Protein 1HLM (pdb70)

CATH classification: 1.10.490.10

Radius of gyration: 15.94 Å; Cα contacts (8 Å, |Δi|>4): 113; chains: 1; bounding box: 44×35×37 Å

B-factor: mean 21.62, std 11.01, range [2.0, 58.17]

Secondary structure (DSSP, 8-state):
------S-S--S-HHHHHHHHHHHHHHTS-THHHHHHHHHHHTTT-STTTTSSTTTTTS-STT-S--HHHHHHHHHHHHHHHHHHHTTTSTTHHHHHHHHHHHHHHHT--HHHHHHHHHHHHHHTTSS-SS---TTHHHHHHHHHHHHGGGGTSTT--

Foldseek 3Di:
DDDDPQDLVDLPDVVLLVVCVVVVVVLPVPLLALPLQLPLQLLPPDVVPQCPPVQSHPPDNNPDDDDPSSSVVSNVVVVLVVVCSVCSVPVCLVVSLQVVLVVCLPPDCAPVSLVSSLVSSVVSVVVVPPDDDDCSVVVNSNSNSVCSVSNRPSPPDD

Structure (mmCIF, N/CA/C/O backbone):
data_1HLM
#
_entry.id   1HLM
#
_cell.length_a   77.000
_cell.length_b   77.000
_cell.length_c   61.500
_cell.angle_alpha   90.00
_cell.angle_beta   90.00
_cell.angle_gamma   90.00
#
_symmetry.space_group_name_H-M   'P 41 21 2'
#
loop_
_entity.id
_entity.type
_entity.pdbx_description
1 polymer 'HEMOGLOBIN (CYANO MET)'
2 non-polymer 'CYANIDE ION'
3 non-polymer 'PROTOPORPHYRIN IX CONTAINING FE'
4 water water
#
loop_
_atom_site.group_PDB
_atom_site.id
_atom_site.type_symbol
_atom_site.label_atom_id
_atom_site.label_alt_id
_atom_site.label_comp_id
_atom_site.label_asym_id
_atom_site.label_entity_id
_atom_site.label_seq_id
_atom_site.pdbx_PDB_ins_code
_atom_site.Cartn_x
_atom_site.Cartn_y
_atom_site.Cartn_z
_atom_site.occupancy
_atom_site.B_iso_or_equiv
_atom_site.auth_seq_id
_atom_site.auth_comp_id
_atom_site.auth_asym_id
_atom_site.auth_atom_id
_atom_site.pdbx_PDB_model_num
ATOM 4 N N . GLY A 1 2 ? 34.538 34.953 27.460 1.00 51.84 1 GLY A N 1
ATOM 5 C CA . GLY A 1 2 ? 35.634 34.174 26.906 1.00 47.52 1 GLY A CA 1
ATOM 6 C C . GLY A 1 2 ? 35.647 32.801 27.530 1.00 46.81 1 GLY A C 1
ATOM 7 O O . GLY A 1 2 ? 35.574 32.655 28.760 1.00 44.07 1 GLY A O 1
ATOM 8 N N . ALA A 1 3 ? 35.776 31.800 26.672 1.00 48.43 2 ALA A N 1
ATOM 9 C CA . ALA A 1 3 ? 35.778 30.404 27.084 1.00 47.54 2 ALA A CA 1
ATOM 10 C C . ALA A 1 3 ? 36.563 29.628 26.051 1.00 48.10 2 ALA A C 1
ATOM 11 O O . ALA A 1 3 ? 37.046 30.170 25.063 1.00 51.83 2 ALA A O 1
ATOM 13 N N . THR A 1 4 ? 36.774 28.380 26.378 1.00 47.14 3 THR A N 1
ATOM 14 C CA . THR A 1 4 ? 37.337 27.365 25.502 1.00 46.85 3 THR A CA 1
ATOM 15 C C . THR A 1 4 ? 36.593 26.213 26.183 1.00 46.19 3 THR A C 1
ATOM 16 O O . THR A 1 4 ? 36.805 25.925 27.374 1.00 48.80 3 THR A O 1
ATOM 20 N N . GLN A 1 5 ? 35.611 25.675 25.474 1.00 43.53 4 GLN A N 1
ATOM 21 C CA . GLN A 1 5 ? 34.699 24.731 26.083 1.00 41.70 4 GLN A CA 1
ATOM 22 C C . GLN A 1 5 ? 34.808 23.341 25.480 1.00 43.99 4 GLN A C 1
ATOM 23 O O . GLN A 1 5 ? 35.748 23.011 24.745 1.00 47.74 4 GLN A O 1
ATOM 29 N N . SER A 1 6 ? 33.810 22.526 25.787 1.00 41.54 5 SER A N 1
ATOM 30 C CA . SER A 1 6 ? 33.604 21.264 25.115 1.00 39.96 5 SER A CA 1
ATOM 31 C C . SER A 1 6 ? 32.878 21.804 23.870 1.00 40.70 5 SER A C 1
ATOM 32 O O . SER A 1 6 ? 31.790 22.366 24.082 1.00 44.86 5 SER A O 1
ATOM 35 N N . PHE A 1 7 ? 33.345 21.838 22.604 1.00 39.52 6 PHE A N 1
ATOM 36 C CA . PHE A 1 7 ? 32.454 22.453 21.629 1.00 37.26 6 PHE A CA 1
ATOM 37 C C . PHE A 1 7 ? 31.675 21.400 20.865 1.00 36.76 6 PHE A C 1
ATOM 38 O O . PHE A 1 7 ? 32.214 20.532 20.185 1.00 39.33 6 PHE A O 1
ATOM 46 N N . GLN A 1 8 ? 30.394 21.365 21.212 1.00 37.20 7 GLN A N 1
ATOM 47 C CA . GLN A 1 8 ? 29.353 20.598 20.539 1.00 40.33 7 GLN A CA 1
ATOM 48 C C . GLN A 1 8 ? 28.125 21.519 20.614 1.00 38.45 7 GLN A C 1
ATOM 49 O O . GLN A 1 8 ? 28.187 22.586 21.247 1.00 39.66 7 GLN A O 1
ATOM 55 N N . SER A 1 9 ? 26.975 21.242 19.999 1.00 33.73 8 SER A N 1
ATOM 56 C CA . SER A 1 9 ? 25.780 22.040 20.292 1.00 29.68 8 SER A CA 1
ATOM 57 C C . SER A 1 9 ? 25.319 21.402 21.620 1.00 26.60 8 SER A C 1
ATOM 58 O O . SER A 1 9 ? 24.487 20.486 21.647 1.00 22.50 8 SER A O 1
ATOM 61 N N . VAL A 1 10 ? 25.979 21.843 22.706 1.00 22.47 9 VAL A N 1
ATOM 62 C CA . VAL A 1 10 ? 25.892 21.264 24.041 1.00 21.68 9 VAL A CA 1
ATOM 63 C C . VAL A 1 10 ? 24.479 20.967 24.506 1.00 22.52 9 VAL A C 1
ATOM 64 O O . VAL A 1 10 ? 23.840 21.734 25.222 1.00 22.70 9 VAL A O 1
ATOM 68 N N . GLY A 1 11 ? 23.976 19.824 24.069 1.00 22.72 10 GLY A N 1
ATOM 69 C CA . GLY A 1 11 ? 22.627 19.454 24.411 1.00 20.73 10 GLY A CA 1
ATOM 70 C C . GLY A 1 11 ? 21.633 20.081 23.441 1.00 21.17 10 GLY A C 1
ATOM 71 O O . GLY A 1 11 ? 21.146 21.198 23.564 1.00 22.63 10 GLY A O 1
ATOM 72 N N . ASP A 1 12 ? 21.270 19.285 22.449 1.00 23.20 11 ASP A N 1
ATOM 73 C CA . ASP A 1 12 ? 20.312 19.671 21.444 1.00 22.31 11 ASP A CA 1
ATOM 74 C C . ASP A 1 12 ? 18.888 19.473 21.978 1.00 22.44 11 ASP A C 1
ATOM 75 O O . ASP A 1 12 ? 18.165 18.558 21.574 1.00 23.49 11 ASP A O 1
ATOM 80 N N . LEU A 1 13 ? 18.481 20.272 22.956 1.00 18.39 12 LEU A N 1
ATOM 81 C CA . LEU A 1 13 ? 17.162 20.205 23.559 1.00 15.52 12 LEU A CA 1
ATOM 82 C C . LEU A 1 13 ? 16.942 18.947 24.403 1.00 17.19 12 LEU A C 1
ATOM 83 O O . LEU A 1 13 ? 17.077 19.088 25.613 1.00 18.08 12 LEU A O 1
ATOM 88 N N . THR A 1 14 ? 16.639 17.757 23.835 1.00 19.66 13 THR A N 1
ATOM 89 C CA . THR A 1 14 ? 16.304 16.475 24.492 1.00 22.73 13 THR A CA 1
ATOM 90 C C . THR A 1 14 ? 15.525 15.674 23.467 1.00 29.08 13 THR A C 1
ATOM 91 O O . THR A 1 14 ? 14.750 16.346 22.796 1.00 32.59 13 THR A O 1
ATOM 95 N N . PRO A 1 15 ? 15.537 14.328 23.311 1.00 34.27 14 PRO A N 1
ATOM 96 C CA . PRO A 1 15 ? 14.490 13.536 22.605 1.00 35.99 14 PRO A CA 1
ATOM 97 C C . PRO A 1 15 ? 13.032 14.011 22.719 1.00 35.72 14 PRO A C 1
ATOM 98 O O . PRO A 1 15 ? 12.414 14.245 21.677 1.00 38.54 14 PRO A O 1
ATOM 102 N N . ALA A 1 16 ? 12.490 14.276 23.923 1.00 31.98 15 ALA A N 1
ATOM 103 C CA . ALA A 1 16 ? 11.142 14.840 24.073 1.00 31.71 15 ALA A CA 1
ATOM 104 C C . ALA A 1 16 ? 10.958 16.199 23.364 1.00 29.53 15 ALA A C 1
ATOM 105 O O . ALA A 1 16 ? 9.959 16.402 22.660 1.00 27.52 15 ALA A O 1
ATOM 107 N N . GLU A 1 17 ? 11.899 17.158 23.508 1.00 26.97 16 GLU A N 1
ATOM 108 C CA . GLU A 1 17 ? 11.790 18.407 22.757 1.00 22.06 16 GLU A CA 1
ATOM 109 C C . GLU A 1 17 ? 12.227 18.338 21.292 1.00 17.23 16 GLU A C 1
ATOM 110 O O . GLU A 1 17 ? 11.720 19.084 20.435 1.00 14.49 16 GLU A O 1
ATOM 116 N N . LYS A 1 18 ? 13.139 17.382 21.029 1.00 11.90 17 LYS A N 1
ATOM 117 C CA . LYS A 1 18 ? 13.809 17.224 19.742 1.00 12.25 17 LYS A CA 1
ATOM 118 C C . LYS A 1 18 ? 12.832 16.873 18.660 1.00 15.89 17 LYS A C 1
ATOM 119 O O . LYS A 1 18 ? 12.695 17.557 17.635 1.00 12.59 17 LYS A O 1
ATOM 125 N N . ASP A 1 19 ? 12.101 15.812 18.993 1.00 19.65 18 ASP A N 1
ATOM 126 C CA . ASP A 1 19 ? 11.156 15.221 18.069 1.00 22.95 18 ASP A CA 1
ATOM 127 C C . ASP A 1 19 ? 10.262 16.211 17.351 1.00 27.32 18 ASP A C 1
ATOM 128 O O . ASP A 1 19 ? 10.047 16.091 16.131 1.00 29.98 18 ASP A O 1
ATOM 133 N N . LEU A 1 20 ? 9.820 17.233 18.093 1.00 28.03 19 LEU A N 1
ATOM 134 C CA . LEU A 1 20 ? 8.955 18.229 17.483 1.00 27.18 19 LEU A CA 1
ATOM 135 C C . LEU A 1 20 ? 9.626 18.930 16.326 1.00 24.92 19 LEU A C 1
ATOM 136 O O . LEU A 1 20 ? 9.023 18.921 15.253 1.00 25.20 19 LEU A O 1
ATOM 141 N N . ILE A 1 21 ? 10.880 19.403 16.417 1.00 24.25 20 ILE A N 1
ATOM 142 C CA . ILE A 1 21 ? 11.405 20.154 15.292 1.00 26.00 20 ILE A CA 1
ATOM 143 C C . ILE A 1 21 ? 11.608 19.293 14.061 1.00 28.74 20 ILE A C 1
ATOM 144 O O . ILE A 1 21 ? 11.747 19.858 12.972 1.00 29.58 20 ILE A O 1
ATOM 149 N N . ARG A 1 22 ? 11.507 17.960 14.172 1.00 31.77 21 ARG A N 1
ATOM 150 C CA . ARG A 1 22 ? 11.530 17.099 12.999 1.00 33.85 21 ARG A CA 1
ATOM 151 C C . ARG A 1 22 ? 10.113 17.145 12.420 1.00 33.62 21 ARG A C 1
ATOM 152 O O . ARG A 1 22 ? 9.937 17.680 11.314 1.00 34.67 21 ARG A O 1
ATOM 160 N N . SER A 1 23 ? 9.042 16.741 13.118 1.00 35.22 22 SER A N 1
ATOM 161 C CA . SER A 1 23 ? 7.703 16.814 12.515 1.00 36.71 22 SER A CA 1
ATOM 162 C C . SER A 1 23 ? 7.091 18.208 12.294 1.00 38.18 22 SER A C 1
ATOM 163 O O . SER A 1 23 ? 6.100 18.374 11.557 1.00 41.09 22 SER A O 1
ATOM 166 N N . THR A 1 24 ? 7.680 19.245 12.876 1.00 35.84 23 THR A N 1
ATOM 167 C CA . THR A 1 24 ? 7.280 20.600 12.595 1.00 33.61 23 THR A CA 1
ATOM 168 C C . THR A 1 24 ? 7.988 21.063 11.329 1.00 33.68 23 THR A C 1
ATOM 169 O O . THR A 1 24 ? 7.304 21.570 10.424 1.00 29.89 23 THR A O 1
ATOM 173 N N . TRP A 1 25 ? 9.301 20.798 11.205 1.00 33.93 24 TRP A N 1
ATOM 174 C CA . TRP A 1 25 ? 10.056 21.156 10.013 1.00 36.13 24 TRP A CA 1
ATOM 175 C C . TRP A 1 25 ? 9.295 20.628 8.816 1.00 37.56 24 TRP A C 1
ATOM 176 O O . TRP A 1 25 ? 9.040 21.424 7.911 1.00 39.39 24 TRP A O 1
ATOM 187 N N . ASP A 1 26 ? 8.879 19.351 8.844 1.00 35.32 25 ASP A N 1
ATOM 188 C CA . ASP A 1 26 ? 8.120 18.797 7.741 1.00 34.66 25 ASP A CA 1
ATOM 189 C C . ASP A 1 26 ? 6.920 19.676 7.358 1.00 32.70 25 ASP A C 1
ATOM 190 O O . ASP A 1 26 ? 6.793 20.066 6.185 1.00 29.92 25 ASP A O 1
ATOM 195 N N . GLN A 1 27 ? 6.077 20.055 8.340 1.00 29.30 26 GLN A N 1
ATOM 196 C CA . GLN A 1 27 ? 4.927 20.882 8.036 1.00 27.56 26 GLN A CA 1
ATOM 197 C C . GLN A 1 27 ? 5.323 22.211 7.383 1.00 26.72 26 GLN A C 1
ATOM 198 O O . GLN A 1 27 ? 4.895 22.490 6.253 1.00 28.87 26 GLN A O 1
ATOM 204 N N . LEU A 1 28 ? 6.194 22.999 8.053 1.00 26.77 27 LEU A N 1
ATOM 205 C CA . LEU A 1 28 ? 6.657 24.294 7.554 1.00 22.99 27 LEU A CA 1
ATOM 206 C C . LEU A 1 28 ? 7.593 24.162 6.367 1.00 23.65 27 LEU A C 1
ATOM 207 O O . LEU A 1 28 ? 7.920 25.174 5.738 1.00 20.88 27 LEU A O 1
ATOM 212 N N . MET A 1 29 ? 8.089 22.973 6.001 1.00 24.79 28 MET A N 1
ATOM 213 C CA . MET A 1 29 ? 8.905 22.953 4.826 1.00 25.93 28 MET A CA 1
ATOM 214 C C . MET A 1 29 ? 8.240 22.187 3.720 1.00 26.76 28 MET A C 1
ATOM 215 O O . MET A 1 29 ? 8.776 21.316 3.036 1.00 30.43 28 MET A O 1
ATOM 220 N N . THR A 1 30 ? 6.973 22.555 3.592 1.00 26.37 29 THR A N 1
ATOM 221 C CA . THR A 1 30 ? 6.222 22.210 2.397 1.00 24.59 29 THR A CA 1
ATOM 222 C C . THR A 1 30 ? 6.616 23.360 1.479 1.00 27.15 29 THR A C 1
ATOM 223 O O . THR A 1 30 ? 7.068 23.242 0.344 1.00 22.97 29 THR A O 1
ATOM 227 N N . HIS A 1 31 ? 6.555 24.536 2.092 1.00 28.77 30 HIS A N 1
ATOM 228 C CA . HIS A 1 31 ? 6.809 25.784 1.446 1.00 30.21 30 HIS A CA 1
ATOM 229 C C . HIS A 1 31 ? 8.272 26.200 1.498 1.00 29.41 30 HIS A C 1
ATOM 230 O O . HIS A 1 31 ? 8.587 27.183 2.168 1.00 29.22 30 HIS A O 1
ATOM 237 N N . ARG A 1 32 ? 9.166 25.505 0.771 1.00 29.64 31 ARG A N 1
ATOM 238 C CA . ARG A 1 32 ? 10.579 25.889 0.719 1.00 29.61 31 ARG A CA 1
ATOM 239 C C . ARG A 1 32 ? 10.705 27.357 0.290 1.00 25.38 31 ARG A C 1
ATOM 240 O O . ARG A 1 32 ? 11.254 28.182 1.012 1.00 26.63 31 ARG A O 1
ATOM 248 N N . THR A 1 33 ? 10.131 27.777 -0.830 1.00 18.74 32 THR A N 1
ATOM 249 C CA . THR A 1 33 ? 10.147 29.168 -1.222 1.00 15.80 32 THR A CA 1
ATOM 250 C C . THR A 1 33 ? 9.253 29.976 -0.299 1.00 17.66 32 THR A C 1
ATOM 251 O O . THR A 1 33 ? 9.514 31.158 -0.105 1.00 18.75 32 THR A O 1
ATOM 255 N N . GLY A 1 34 ? 8.237 29.369 0.314 1.00 15.19 33 GLY A N 1
ATOM 256 C CA . GLY A 1 34 ? 7.310 30.094 1.181 1.00 12.60 33 GLY A CA 1
ATOM 257 C C . GLY A 1 34 ? 7.944 30.516 2.507 1.00 7.46 33 GLY A C 1
ATOM 258 O O . GLY A 1 34 ? 8.622 31.526 2.567 1.00 9.63 33 GLY A O 1
ATOM 259 N N . PHE A 1 35 ? 7.767 29.744 3.573 1.00 2.01 34 PHE A N 1
ATOM 260 C CA . PHE A 1 35 ? 8.290 30.012 4.900 1.00 6.01 34 PHE A CA 1
ATOM 261 C C . PHE A 1 35 ? 9.630 30.732 4.913 1.00 8.42 34 PHE A C 1
ATOM 262 O O . PHE A 1 35 ? 9.655 31.737 5.610 1.00 12.53 34 PHE A O 1
ATOM 270 N N . VAL A 1 36 ? 10.682 30.411 4.120 1.00 5.37 35 VAL A N 1
ATOM 271 C CA . VAL A 1 36 ? 11.958 31.120 4.193 1.00 2.39 35 VAL A CA 1
ATOM 272 C C . VAL A 1 36 ? 11.897 32.465 3.485 1.00 2.48 35 VAL A C 1
ATOM 273 O O . VAL A 1 36 ? 12.188 33.465 4.149 1.00 2.00 35 VAL A O 1
ATOM 277 N N . ALA A 1 37 ? 11.468 32.609 2.209 1.00 6.19 36 ALA A N 1
ATOM 278 C CA . ALA A 1 37 ? 11.395 33.924 1.529 1.00 6.49 36 ALA A CA 1
ATOM 279 C C . ALA A 1 37 ? 10.506 34.890 2.335 1.00 7.72 36 ALA A C 1
ATOM 280 O O . ALA A 1 37 ? 10.822 36.083 2.508 1.00 8.30 36 ALA A O 1
ATOM 282 N N . ASP A 1 38 ? 9.457 34.321 2.947 1.00 7.11 37 ASP A N 1
ATOM 283 C CA . ASP A 1 38 ? 8.612 35.051 3.857 1.00 2.99 37 ASP A CA 1
ATOM 284 C C . ASP A 1 38 ? 9.403 35.458 5.098 1.00 5.00 37 ASP A C 1
ATOM 285 O O . ASP A 1 38 ? 9.383 36.655 5.444 1.00 2.00 37 ASP A O 1
ATOM 290 N N . VAL A 1 39 ? 10.115 34.499 5.741 1.00 5.53 38 VAL A N 1
ATOM 291 C CA . VAL A 1 39 ? 10.920 34.727 6.951 1.00 13.87 38 VAL A CA 1
ATOM 292 C C . VAL A 1 39 ? 11.901 35.841 6.624 1.00 16.46 38 VAL A C 1
ATOM 293 O O . VAL A 1 39 ? 12.131 36.718 7.470 1.00 19.40 38 VAL A O 1
ATOM 297 N N . PHE A 1 40 ? 12.401 35.899 5.380 1.00 20.96 39 PHE A N 1
ATOM 298 C CA . PHE A 1 40 ? 13.340 36.915 5.001 1.00 20.87 39 PHE A CA 1
ATOM 299 C C . PHE A 1 40 ? 12.725 38.249 4.625 1.00 21.08 39 PHE A C 1
ATOM 300 O O . PHE A 1 40 ? 13.239 39.240 5.179 1.00 21.51 39 PHE A O 1
ATOM 308 N N . ILE A 1 41 ? 11.647 38.402 3.826 1.00 20.60 40 ILE A N 1
ATOM 309 C CA . ILE A 1 41 ? 11.152 39.743 3.472 1.00 25.50 40 ILE A CA 1
ATOM 310 C C . ILE A 1 41 ? 10.890 40.579 4.746 1.00 28.20 40 ILE A C 1
ATOM 311 O O . ILE A 1 41 ? 11.102 41.809 4.801 1.00 30.65 40 ILE A O 1
ATOM 316 N N . ARG A 1 42 ? 10.498 39.859 5.809 1.00 29.77 41 ARG A N 1
ATOM 317 C CA . ARG A 1 42 ? 10.196 40.427 7.090 1.00 28.95 41 ARG A CA 1
ATOM 318 C C . ARG A 1 42 ? 11.409 41.021 7.770 1.00 29.50 41 ARG A C 1
ATOM 319 O O . ARG A 1 42 ? 11.299 42.189 8.1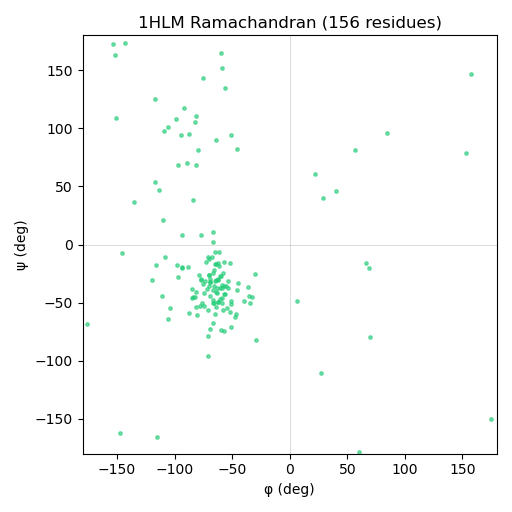70 1.00 30.91 41 ARG A O 1
ATOM 327 N N . ILE A 1 43 ? 12.559 40.305 7.826 1.00 26.79 42 ILE A N 1
ATOM 328 C CA . ILE A 1 43 ? 13.818 40.747 8.475 1.00 26.72 42 ILE A CA 1
ATOM 329 C C . ILE A 1 43 ? 14.246 42.089 7.870 1.00 26.13 42 ILE A C 1
ATOM 330 O O . ILE A 1 43 ? 14.558 43.086 8.540 1.00 23.35 42 ILE A O 1
ATOM 335 N N . PHE A 1 44 ? 14.102 42.114 6.548 1.00 24.61 43 PHE A N 1
ATOM 336 C CA . PHE A 1 44 ? 14.347 43.305 5.753 1.00 19.65 43 PHE A CA 1
ATOM 337 C C . PHE A 1 44 ? 13.447 44.490 6.072 1.00 17.90 43 PHE A C 1
ATOM 338 O O . PHE A 1 44 ? 13.604 45.531 5.452 1.00 21.97 43 PHE A O 1
ATOM 346 N N . HIS A 1 45 ? 12.419 44.423 6.912 1.00 12.87 44 HIS A N 1
ATOM 347 C CA . HIS A 1 45 ? 11.533 45.567 7.084 1.00 14.45 44 HIS A CA 1
ATOM 348 C C . HIS A 1 45 ? 11.774 46.497 8.273 1.00 12.62 44 HIS A C 1
ATOM 349 O O . HIS A 1 45 ? 11.309 47.649 8.297 1.00 9.86 44 HIS A O 1
ATOM 356 N N . ASN A 1 46 ? 12.523 45.991 9.251 1.00 12.19 45 ASN A N 1
ATOM 357 C CA . ASN A 1 46 ? 12.849 46.650 10.511 1.00 10.41 45 ASN A CA 1
ATOM 358 C C . ASN A 1 46 ? 14.308 46.992 10.529 1.00 11.46 45 ASN A C 1
ATOM 359 O O . ASN A 1 46 ? 14.715 48.028 11.044 1.00 10.92 45 ASN A O 1
ATOM 364 N N . ASP A 1 47 ? 15.106 46.027 10.097 1.00 14.31 46 ASP A N 1
ATOM 365 C CA . ASP A 1 47 ? 16.532 46.251 9.932 1.00 19.23 46 ASP A CA 1
ATOM 366 C C . ASP A 1 47 ? 16.693 47.080 8.648 1.00 20.46 46 ASP A C 1
ATOM 367 O O . ASP A 1 47 ? 15.931 46.925 7.690 1.00 29.85 46 ASP A O 1
ATOM 372 N N . PRO A 1 48 ? 17.639 48.014 8.597 1.00 21.03 47 PRO A N 1
ATOM 373 C CA . PRO A 1 48 ? 18.136 48.554 7.328 1.00 19.68 47 PRO A CA 1
ATOM 374 C C . PRO A 1 48 ? 19.299 47.740 6.742 1.00 14.65 47 PRO A C 1
ATOM 375 O O . PRO A 1 48 ? 19.203 47.116 5.672 1.00 21.04 47 PRO A O 1
ATOM 379 N N . THR A 1 49 ? 20.353 47.654 7.555 1.00 12.59 48 THR A N 1
ATOM 380 C CA . THR A 1 49 ? 21.618 46.928 7.380 1.00 12.91 48 THR A CA 1
ATOM 381 C C . THR A 1 49 ? 21.598 45.634 6.534 1.00 13.40 48 THR A C 1
ATOM 382 O O . THR A 1 49 ? 22.595 45.276 5.906 1.00 13.61 48 THR A O 1
ATOM 386 N N . ALA A 1 50 ? 20.429 44.977 6.464 1.00 10.48 49 ALA A N 1
ATOM 387 C CA . ALA A 1 50 ? 20.115 43.739 5.764 1.00 9.00 49 ALA A CA 1
ATOM 388 C C . ALA A 1 50 ? 20.258 43.549 4.241 1.00 4.85 49 ALA A C 1
ATOM 389 O O . ALA A 1 50 ? 21.155 42.878 3.721 1.00 2.00 49 ALA A O 1
ATOM 391 N N . GLN A 1 51 ? 19.343 44.160 3.497 1.00 5.23 50 GLN A N 1
ATOM 392 C CA . GLN A 1 51 ? 19.271 44.057 2.037 1.00 3.66 50 GLN A CA 1
ATOM 393 C C . GLN A 1 51 ? 20.565 44.361 1.263 1.00 5.49 50 GLN A C 1
ATOM 394 O O . GLN A 1 51 ? 20.669 43.982 0.088 1.00 2.03 50 GLN A O 1
ATOM 400 N N . ARG A 1 52 ? 21.567 45.013 1.905 1.00 4.02 51 ARG A N 1
ATOM 401 C CA . ARG A 1 52 ? 22.813 45.329 1.245 1.00 10.26 51 ARG A CA 1
ATOM 402 C C . ARG A 1 52 ? 23.872 44.256 1.489 1.00 9.25 51 ARG A C 1
ATOM 403 O O . ARG A 1 52 ? 24.783 44.139 0.665 1.00 7.91 51 ARG A O 1
ATOM 411 N N . LYS A 1 53 ? 23.807 43.396 2.514 1.00 11.47 52 LYS A N 1
ATOM 412 C CA . LYS A 1 53 ? 24.887 42.431 2.700 1.00 16.92 52 LYS A CA 1
ATOM 413 C C . LYS A 1 53 ? 24.716 41.048 2.072 1.00 20.02 52 LYS A C 1
ATOM 414 O O . LYS A 1 53 ? 25.509 40.131 2.302 1.00 17.65 52 LYS A O 1
ATOM 420 N N . PHE A 1 54 ? 23.670 40.884 1.270 1.00 22.99 53 PHE A N 1
ATOM 421 C CA . PHE A 1 54 ? 23.415 39.652 0.548 1.00 26.73 53 PHE A CA 1
ATOM 422 C C . PHE A 1 54 ? 23.759 39.924 -0.921 1.00 25.21 53 PHE A C 1
ATOM 423 O O . PHE A 1 54 ? 22.951 40.530 -1.648 1.00 19.25 53 PHE A O 1
ATOM 431 N N . PRO A 1 55 ? 24.916 39.518 -1.458 1.00 25.76 54 PRO A N 1
ATOM 432 C CA . PRO A 1 55 ? 25.345 39.752 -2.850 1.00 29.58 54 PRO A CA 1
ATOM 433 C C . PRO A 1 55 ? 24.357 39.726 -4.027 1.00 30.18 54 PRO A C 1
ATOM 434 O O . PRO A 1 55 ? 24.460 40.549 -4.941 1.00 32.64 54 PRO A O 1
ATOM 438 N N . GLN A 1 56 ? 23.356 38.845 -3.984 1.00 26.69 55 GLN A N 1
ATOM 439 C CA . GLN A 1 56 ? 22.396 38.659 -5.059 1.00 22.57 55 GLN A CA 1
ATOM 440 C C . GLN A 1 56 ? 21.115 39.465 -4.929 1.00 20.97 55 GLN A C 1
ATOM 441 O O . GLN A 1 56 ? 20.373 39.643 -5.888 1.00 17.19 55 GLN A O 1
ATOM 447 N N . MET A 1 57 ? 20.764 39.950 -3.742 1.00 20.67 56 MET A N 1
ATOM 448 C CA . MET A 1 57 ? 19.606 40.838 -3.582 1.00 21.98 56 MET A CA 1
ATOM 449 C C . MET A 1 57 ? 20.096 42.288 -3.785 1.00 22.33 56 MET A C 1
ATOM 450 O O . MET A 1 57 ? 19.347 43.232 -4.020 1.00 21.21 56 MET A O 1
ATOM 455 N N . ALA A 1 58 ? 21.419 42.449 -3.648 1.00 21.76 57 ALA A N 1
ATOM 456 C CA . ALA A 1 58 ? 22.198 43.640 -3.969 1.00 20.46 57 ALA A CA 1
ATOM 457 C C . ALA A 1 58 ? 21.591 45.028 -4.065 1.00 18.94 57 ALA A C 1
ATOM 458 O O . ALA A 1 58 ? 21.599 45.678 -5.115 1.00 11.82 57 ALA A O 1
ATOM 460 N N . GLY A 1 59 ? 21.019 45.506 -2.970 1.00 18.49 58 GLY A N 1
ATOM 461 C CA . GLY A 1 59 ? 20.534 46.886 -2.917 1.00 18.66 58 GLY A CA 1
ATOM 462 C C . GLY A 1 59 ? 19.363 47.214 -3.846 1.00 17.10 58 GLY A C 1
ATOM 463 O O . GLY A 1 59 ? 18.725 48.264 -3.654 1.00 18.86 58 GLY A O 1
ATOM 464 N N . LEU A 1 60 ? 19.040 46.383 -4.858 1.00 14.75 59 LEU A N 1
ATOM 465 C CA . LEU A 1 60 ? 17.910 46.679 -5.692 1.00 9.99 59 LEU A CA 1
ATOM 466 C C . LEU A 1 60 ? 16.616 46.222 -5.045 1.00 10.07 59 LEU A C 1
ATOM 467 O O . LEU A 1 60 ? 16.313 45.039 -4.990 1.00 7.83 59 LEU A O 1
ATOM 472 N N . SER A 1 61 ? 15.895 47.248 -4.565 1.00 10.39 60 SER A N 1
ATOM 473 C CA . SER A 1 61 ? 14.552 47.198 -4.002 1.00 11.31 60 SER A CA 1
ATOM 474 C C . SER A 1 61 ? 14.269 46.285 -2.807 1.00 17.22 60 SER A C 1
ATOM 475 O O . SER A 1 61 ? 13.644 45.225 -2.919 1.00 20.44 60 SER A O 1
ATOM 478 N N . PRO A 1 62 ? 14.614 46.786 -1.605 1.00 20.36 61 PRO A N 1
ATOM 479 C CA . PRO A 1 62 ? 14.063 46.398 -0.312 1.00 21.12 61 PRO A CA 1
ATOM 480 C C . PRO A 1 62 ? 12.621 45.886 -0.208 1.00 25.52 61 PRO A C 1
ATOM 481 O O . PRO A 1 62 ? 12.284 44.685 -0.258 1.00 35.38 61 PRO A O 1
ATOM 485 N N . ALA A 1 63 ? 11.730 46.867 -0.168 1.00 23.53 62 ALA A N 1
ATOM 486 C CA . ALA A 1 63 ? 10.371 46.568 0.148 1.00 25.91 62 ALA A CA 1
ATOM 487 C C . ALA A 1 63 ? 9.498 45.786 -0.836 1.00 28.81 62 ALA A C 1
ATOM 488 O O . ALA A 1 63 ? 8.669 45.017 -0.349 1.00 30.80 62 ALA A O 1
ATOM 490 N N . GLU A 1 64 ? 9.712 45.874 -2.165 1.00 33.02 63 GLU A N 1
ATOM 491 C CA . GLU A 1 64 ? 8.772 45.346 -3.155 1.00 34.09 63 GLU A CA 1
ATOM 492 C C . GLU A 1 64 ? 8.497 43.862 -3.139 1.00 37.61 63 GLU A C 1
ATOM 493 O O . GLU A 1 64 ? 7.568 43.391 -3.792 1.00 40.23 63 GLU A O 1
ATOM 499 N N . LEU A 1 65 ? 9.399 43.143 -2.497 1.00 40.93 64 LEU A N 1
ATOM 500 C CA . LEU A 1 65 ? 9.423 41.706 -2.539 1.00 39.62 64 LEU A CA 1
ATOM 501 C C . LEU A 1 65 ? 8.229 40.927 -2.040 1.00 38.4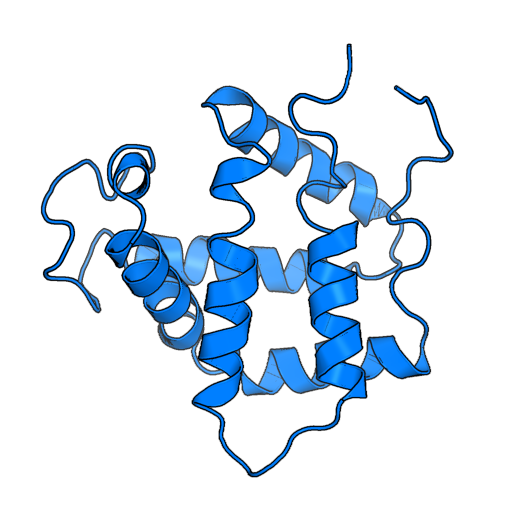5 64 LEU A C 1
ATOM 502 O O . LEU A 1 65 ? 7.265 41.419 -1.455 1.00 35.58 64 LEU A O 1
ATOM 507 N N . ARG A 1 66 ? 8.353 39.685 -2.493 1.00 36.75 65 ARG A N 1
ATOM 508 C CA . ARG A 1 66 ? 7.601 38.529 -2.063 1.00 33.82 65 ARG A CA 1
ATOM 509 C C . ARG A 1 66 ? 8.337 37.510 -2.906 1.00 30.13 65 ARG A C 1
ATOM 510 O O . ARG A 1 66 ? 9.110 36.763 -2.324 1.00 36.98 65 ARG A O 1
ATOM 518 N N . THR A 1 67 ? 8.244 37.489 -4.236 1.00 26.35 66 THR A N 1
ATOM 519 C CA . THR A 1 67 ? 9.054 36.564 -5.009 1.00 22.63 66 THR A CA 1
ATOM 520 C C . THR A 1 67 ? 9.299 37.183 -6.367 1.00 20.73 66 THR A C 1
ATOM 521 O O . THR A 1 67 ? 8.653 38.170 -6.713 1.00 13.59 66 THR A O 1
ATOM 525 N N . SER A 1 68 ? 10.301 36.633 -7.048 1.00 22.71 67 SER A N 1
ATOM 526 C CA . SER A 1 68 ? 10.605 36.827 -8.460 1.00 24.17 67 SER A CA 1
ATOM 527 C C . SER A 1 68 ? 11.923 36.058 -8.667 1.00 25.46 67 SER A C 1
ATOM 528 O O . SER A 1 68 ? 12.193 35.107 -7.899 1.00 32.82 67 SER A O 1
ATOM 531 N N . ARG A 1 69 ? 12.793 36.488 -9.604 1.00 22.54 68 ARG A N 1
ATOM 532 C CA . ARG A 1 69 ? 13.979 35.742 -10.005 1.00 20.75 68 ARG A CA 1
ATOM 533 C C . ARG A 1 69 ? 15.165 35.641 -9.016 1.00 21.27 68 ARG A C 1
ATOM 534 O O . ARG A 1 69 ? 15.236 34.608 -8.323 1.00 19.78 68 ARG A O 1
ATOM 542 N N . GLN A 1 70 ? 16.078 36.621 -8.790 1.00 21.26 69 GLN A N 1
ATOM 543 C CA . GLN A 1 70 ? 17.289 36.447 -7.950 1.00 21.76 69 GLN A CA 1
ATOM 544 C C . GLN A 1 70 ? 17.059 36.220 -6.443 1.00 25.22 69 GLN A C 1
ATOM 545 O O . GLN A 1 70 ? 17.973 36.231 -5.614 1.00 24.97 69 GLN A O 1
ATOM 551 N N . MET A 1 71 ? 15.811 35.971 -6.044 1.00 28.33 70 MET A N 1
ATOM 552 C CA . MET A 1 71 ? 15.465 35.744 -4.656 1.00 27.55 70 MET A CA 1
ATOM 553 C C . MET A 1 71 ? 14.863 34.344 -4.505 1.00 28.13 70 MET A C 1
ATOM 554 O O . MET A 1 71 ? 15.095 33.680 -3.477 1.00 25.59 70 MET A O 1
ATOM 559 N N . HIS A 1 72 ? 14.176 33.798 -5.535 1.00 25.77 71 HIS A N 1
ATOM 560 C CA . HIS A 1 72 ? 13.632 32.432 -5.440 1.00 24.05 71 HIS A CA 1
ATOM 561 C C . HIS A 1 72 ? 14.791 31.437 -5.344 1.00 20.62 71 HIS A C 1
ATOM 562 O O . HIS A 1 72 ? 14.623 30.324 -4.846 1.00 21.40 71 HIS A O 1
ATOM 569 N N . ALA A 1 73 ? 15.962 31.878 -5.811 1.00 18.63 72 ALA A N 1
ATOM 570 C CA . ALA A 1 73 ? 17.179 31.115 -5.686 1.00 15.08 72 ALA A CA 1
ATOM 571 C C . ALA A 1 73 ? 17.601 31.000 -4.230 1.00 11.56 72 ALA A C 1
ATOM 572 O O . ALA A 1 73 ? 17.833 29.868 -3.794 1.00 17.27 72 ALA A O 1
ATOM 574 N N . HIS A 1 74 ? 17.695 32.059 -3.411 1.00 6.98 73 HIS A N 1
ATOM 575 C CA . HIS A 1 74 ? 18.105 31.837 -2.014 1.00 7.72 73 HIS A CA 1
ATOM 576 C C . HIS A 1 74 ? 17.064 31.057 -1.214 1.00 9.98 73 HIS A C 1
ATOM 577 O O . HIS A 1 74 ? 17.417 30.419 -0.230 1.00 5.83 73 HIS A O 1
ATOM 584 N N . ALA A 1 75 ? 15.800 31.113 -1.648 1.00 14.55 74 ALA A N 1
ATOM 585 C CA . ALA A 1 75 ? 14.671 30.482 -0.997 1.00 13.41 74 ALA A CA 1
ATOM 586 C C . ALA A 1 75 ? 14.926 29.001 -0.907 1.00 11.83 74 ALA A C 1
ATOM 587 O O . ALA A 1 75 ? 14.816 28.424 0.170 1.00 13.32 74 ALA A O 1
ATOM 589 N N . ILE A 1 76 ? 15.292 28.367 -2.028 1.00 8.89 75 ILE A N 1
ATOM 590 C CA . ILE A 1 76 ? 15.627 26.956 -1.959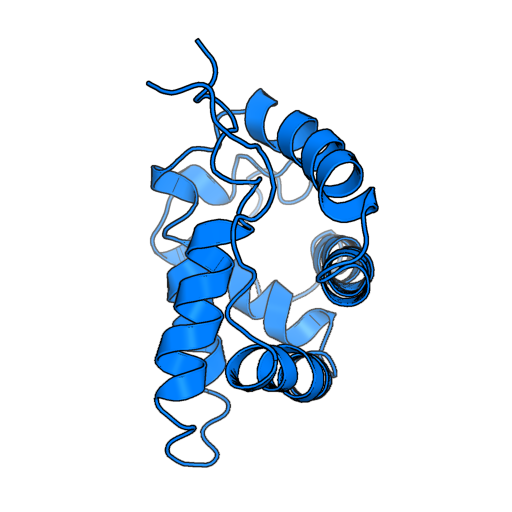 1.00 10.36 75 ILE A CA 1
ATOM 591 C C . ILE A 1 76 ? 17.075 26.826 -1.459 1.00 10.29 75 ILE A C 1
ATOM 592 O O . ILE A 1 76 ? 17.258 26.192 -0.409 1.00 9.55 75 ILE A O 1
ATOM 597 N N . ARG A 1 77 ? 18.105 27.455 -2.043 1.00 5.24 76 ARG A N 1
ATOM 598 C CA . ARG A 1 77 ? 19.500 27.205 -1.668 1.00 3.64 76 ARG A CA 1
ATOM 599 C C . ARG A 1 77 ? 19.807 26.913 -0.204 1.00 2.89 76 ARG A C 1
ATOM 600 O O . ARG A 1 77 ? 20.474 25.935 0.151 1.00 7.95 76 ARG A O 1
ATOM 608 N N . VAL A 1 78 ? 19.189 27.721 0.645 1.00 2.73 77 VAL A N 1
ATOM 609 C CA . VAL A 1 78 ? 19.422 27.674 2.054 1.00 2.00 77 VAL A CA 1
ATOM 610 C C . VAL A 1 78 ? 18.488 26.580 2.589 1.00 3.05 77 VAL A C 1
ATOM 611 O O . VAL A 1 78 ? 18.907 25.737 3.388 1.00 2.05 77 VAL A O 1
ATOM 615 N N . SER A 1 79 ? 17.258 26.429 2.105 1.00 4.87 78 SER A N 1
ATOM 616 C CA . SER A 1 79 ? 16.357 25.416 2.637 1.00 7.94 78 SER A CA 1
ATOM 617 C C . SER A 1 79 ? 16.757 23.926 2.476 1.00 5.82 78 SER A C 1
ATOM 618 O O . SER A 1 79 ? 16.588 23.201 3.460 1.00 8.22 78 SER A O 1
ATOM 621 N N . ALA A 1 80 ? 17.296 23.332 1.405 1.00 2.01 79 ALA A N 1
ATOM 622 C CA . ALA A 1 80 ? 17.695 21.922 1.441 1.00 5.63 79 ALA A CA 1
ATOM 623 C C . ALA A 1 80 ? 18.901 21.745 2.342 1.00 7.61 79 ALA A C 1
ATOM 624 O O . ALA A 1 80 ? 19.055 20.715 3.015 1.00 2.00 79 ALA A O 1
ATOM 626 N N . LEU A 1 81 ? 19.753 22.786 2.370 1.00 12.06 80 LEU A N 1
ATOM 627 C CA . LEU A 1 81 ? 20.942 22.759 3.234 1.00 13.93 80 LEU A CA 1
ATOM 628 C C . LEU A 1 81 ? 20.523 22.865 4.687 1.00 12.42 80 LEU A C 1
ATOM 629 O O . LEU A 1 81 ? 21.230 22.365 5.559 1.00 10.72 80 LEU A O 1
ATOM 634 N N . MET A 1 82 ? 19.370 23.465 4.984 1.00 12.58 81 MET A N 1
ATOM 635 C CA . MET A 1 82 ? 18.899 23.467 6.337 1.00 14.22 81 MET A CA 1
ATOM 636 C C . MET A 1 82 ? 18.371 22.051 6.644 1.00 14.29 81 MET A C 1
ATOM 637 O O . MET A 1 82 ? 18.690 21.520 7.723 1.00 10.79 81 MET A O 1
ATOM 642 N N . THR A 1 83 ? 17.629 21.351 5.760 1.00 14.68 82 THR A N 1
ATOM 643 C CA . THR A 1 83 ? 17.255 19.927 5.950 1.00 13.67 82 THR A CA 1
ATOM 644 C C . THR A 1 83 ? 18.506 19.041 6.128 1.00 17.74 82 THR A C 1
ATOM 645 O O . THR A 1 83 ? 18.394 17.876 6.520 1.00 14.75 82 THR A O 1
ATOM 649 N N . THR A 1 84 ? 19.712 19.520 5.806 1.00 20.62 83 THR A N 1
ATOM 650 C 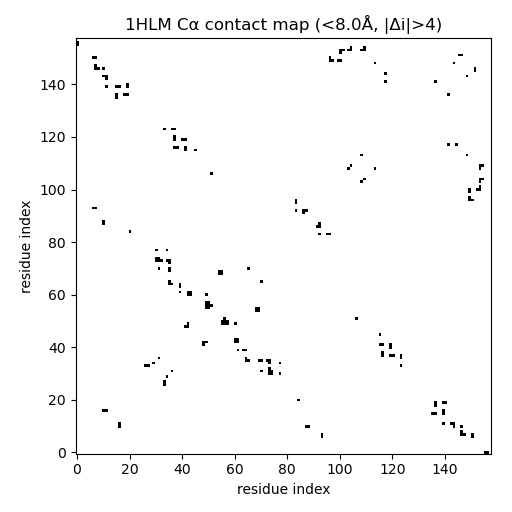CA . THR A 1 84 ? 20.955 18.846 6.151 1.00 16.34 83 THR A CA 1
ATOM 651 C C . THR A 1 84 ? 21.176 19.101 7.648 1.00 14.48 83 THR A C 1
ATOM 652 O O . THR A 1 84 ? 21.344 18.117 8.369 1.00 14.74 83 THR A O 1
ATOM 656 N N . TYR A 1 85 ? 21.122 20.332 8.205 1.00 13.80 84 TYR A N 1
ATOM 657 C CA . TYR A 1 85 ? 21.337 20.526 9.652 1.00 15.57 84 TYR A CA 1
ATOM 658 C C . TYR A 1 85 ? 20.318 19.730 10.456 1.00 14.33 84 TYR A C 1
ATOM 659 O O . TYR A 1 85 ? 20.690 19.140 11.474 1.00 2.22 84 TYR A O 1
ATOM 668 N N . ILE A 1 86 ? 19.066 19.676 9.946 1.00 15.63 85 ILE A N 1
ATOM 669 C CA . ILE A 1 86 ? 17.985 18.934 10.600 1.00 18.49 85 ILE A CA 1
ATOM 670 C C . ILE A 1 86 ? 18.395 17.472 10.631 1.00 17.36 85 ILE A C 1
ATOM 671 O O . ILE A 1 86 ? 18.422 16.846 11.707 1.00 17.80 85 ILE A O 1
ATOM 676 N N . ASP A 1 87 ? 18.824 16.959 9.473 1.00 16.82 86 ASP A N 1
ATOM 677 C CA . ASP A 1 87 ? 19.211 15.563 9.420 1.00 14.67 86 ASP A CA 1
ATOM 678 C C . ASP A 1 87 ? 20.400 15.092 10.243 1.00 12.33 86 ASP A C 1
ATOM 679 O O . ASP A 1 87 ? 20.525 13.902 10.548 1.00 8.65 86 ASP A O 1
ATOM 684 N N . GLU A 1 88 ? 21.204 16.057 10.671 1.00 12.36 87 GLU A N 1
ATOM 685 C CA . GLU A 1 88 ? 22.443 15.817 11.364 1.00 11.94 87 GLU A CA 1
ATOM 686 C C . GLU A 1 88 ? 22.331 16.230 12.828 1.00 15.23 87 GLU A C 1
ATOM 687 O O . GLU A 1 88 ? 23.365 16.409 13.498 1.00 14.74 87 GLU A O 1
ATOM 693 N N . MET A 1 89 ? 21.063 16.295 13.324 1.00 17.08 88 MET A N 1
ATOM 694 C CA . MET A 1 89 ? 20.700 16.745 14.684 1.00 19.57 88 MET A CA 1
ATOM 695 C C . MET A 1 89 ? 21.618 16.301 15.810 1.00 20.84 88 MET A C 1
ATOM 696 O O . MET A 1 89 ? 21.991 17.124 16.649 1.00 22.83 88 MET A O 1
ATOM 701 N N . ASP A 1 90 ? 21.976 15.016 15.893 1.00 22.08 89 ASP A N 1
ATOM 702 C CA . ASP A 1 90 ? 22.949 14.594 16.888 1.00 20.09 89 ASP A CA 1
ATOM 703 C C . ASP A 1 90 ? 23.936 13.655 16.204 1.00 17.57 89 ASP A C 1
ATOM 704 O O . ASP A 1 90 ? 24.476 12.673 16.743 1.00 16.60 89 ASP A O 1
ATOM 709 N N . THR A 1 91 ? 24.200 14.008 14.950 1.00 18.38 90 THR A N 1
ATOM 710 C CA . THR A 1 91 ? 25.052 13.198 14.110 1.00 20.41 90 THR A CA 1
ATOM 711 C C . THR A 1 91 ? 26.390 13.885 13.856 1.00 19.11 90 THR A C 1
ATOM 712 O O . THR A 1 91 ? 26.485 14.766 13.013 1.00 18.19 90 THR A O 1
ATOM 716 N N . GLU A 1 92 ? 27.393 13.492 14.633 1.00 17.26 91 GLU A N 1
ATOM 717 C CA . GLU A 1 92 ? 28.778 13.926 14.596 1.00 19.40 91 GLU A CA 1
ATOM 718 C C . GLU A 1 92 ? 29.242 15.049 13.685 1.00 20.82 91 GLU A C 1
ATOM 719 O O . GLU A 1 92 ? 29.910 15.968 14.131 1.00 23.84 91 GLU A O 1
ATOM 725 N N . VAL A 1 93 ? 28.886 15.024 12.399 1.00 21.38 92 VAL A N 1
ATOM 726 C CA . VAL A 1 93 ? 29.327 15.991 11.414 1.00 17.28 92 VAL A CA 1
ATOM 727 C C . VAL A 1 93 ? 28.576 17.328 11.530 1.00 17.77 92 VAL A C 1
ATOM 728 O O . VAL A 1 93 ? 28.770 18.218 10.709 1.00 23.14 92 VAL A O 1
ATOM 732 N N . LEU A 1 94 ? 27.763 17.530 12.575 1.00 15.99 93 LEU A N 1
ATOM 733 C CA . LEU A 1 94 ? 27.151 18.808 12.897 1.00 10.59 93 LEU A CA 1
ATOM 734 C C . LEU A 1 94 ? 28.263 19.811 13.200 1.00 7.24 93 LEU A C 1
ATOM 735 O O . LEU A 1 94 ? 28.250 20.864 12.563 1.00 3.99 93 LEU A O 1
ATOM 740 N N . PRO A 1 95 ? 29.302 19.642 14.022 1.00 8.88 94 PRO A N 1
ATOM 741 C CA . PRO A 1 95 ? 30.436 20.587 14.054 1.00 8.95 94 PRO A CA 1
ATOM 742 C C . PRO A 1 95 ? 31.058 21.012 12.716 1.00 10.79 94 PRO A C 1
ATOM 743 O O . PRO A 1 95 ? 30.984 22.188 12.318 1.00 5.89 94 PRO A O 1
ATOM 747 N N . GLU A 1 96 ? 31.616 20.043 11.975 1.00 14.07 95 GLU A N 1
ATOM 748 C CA . GLU A 1 96 ? 32.248 20.387 10.720 1.00 19.59 95 GLU A CA 1
ATOM 749 C C . GLU A 1 96 ? 31.299 20.988 9.669 1.00 20.42 95 GLU A C 1
ATOM 750 O O . GLU A 1 96 ? 31.715 21.867 8.898 1.00 24.87 95 GLU A O 1
ATOM 756 N N . LEU A 1 97 ? 30.014 20.617 9.695 1.00 18.34 96 LEU A N 1
ATOM 757 C CA . LEU A 1 97 ? 29.035 21.140 8.744 1.00 20.32 96 LEU A CA 1
ATOM 758 C C . LEU A 1 97 ? 28.869 22.662 8.962 1.00 19.17 96 LEU A C 1
ATOM 759 O O . LEU A 1 97 ? 29.254 23.515 8.145 1.00 22.87 96 LEU A O 1
ATOM 764 N N . LEU A 1 98 ? 28.456 22.977 10.186 1.00 16.32 97 LEU A N 1
ATOM 765 C CA . LEU A 1 98 ? 28.203 24.335 10.642 1.00 15.12 97 LEU A CA 1
ATOM 766 C C . LEU A 1 98 ? 29.419 25.222 10.481 1.00 15.01 97 LEU A C 1
ATOM 767 O O . LEU A 1 98 ? 29.274 26.342 9.991 1.00 13.78 97 LEU A O 1
ATOM 772 N N . ALA A 1 99 ? 30.629 24.732 10.814 1.00 15.21 98 ALA A N 1
ATOM 773 C CA . ALA A 1 99 ? 31.843 25.560 10.731 1.00 13.38 98 ALA A CA 1
ATOM 774 C C . ALA A 1 99 ? 32.169 26.076 9.334 1.00 11.12 98 ALA A C 1
ATOM 775 O O . ALA A 1 99 ? 32.583 27.231 9.255 1.00 2.01 98 ALA A O 1
ATOM 777 N N . THR A 1 100 ? 31.978 25.335 8.228 1.00 13.13 99 THR A N 1
ATOM 778 C CA . THR A 1 100 ? 32.204 25.908 6.909 1.00 16.00 99 THR A CA 1
ATOM 779 C C . THR A 1 100 ? 31.163 27.009 6.755 1.00 12.40 99 THR A C 1
ATOM 780 O O . THR A 1 100 ? 31.510 28.046 6.185 1.00 10.32 99 THR A O 1
ATOM 784 N N . LEU A 1 101 ? 29.956 26.907 7.347 1.00 9.29 100 LEU A N 1
ATOM 785 C CA . LEU A 1 101 ? 28.971 28.000 7.291 1.00 10.20 100 LEU A CA 1
ATOM 786 C C . LEU A 1 101 ? 29.292 29.206 8.184 1.00 6.68 100 LEU A C 1
ATOM 787 O O . LEU A 1 101 ? 28.932 30.361 7.920 1.00 2.01 100 LEU A O 1
ATOM 792 N N . THR A 1 102 ? 29.946 28.957 9.301 1.00 8.58 101 THR A N 1
ATOM 793 C CA . THR A 1 102 ? 30.451 29.999 10.170 1.00 8.83 101 THR A CA 1
ATOM 794 C C . THR A 1 102 ? 31.553 30.712 9.389 1.00 9.11 101 THR A C 1
ATOM 795 O O . THR A 1 102 ? 31.546 31.946 9.425 1.00 8.15 101 THR A O 1
ATOM 799 N N . ARG A 1 103 ? 32.417 30.032 8.610 1.00 13.65 102 ARG A N 1
ATOM 800 C CA . ARG A 1 103 ? 33.391 30.661 7.721 1.00 11.16 102 ARG A CA 1
ATOM 801 C C . ARG A 1 103 ? 32.734 31.671 6.762 1.00 11.03 102 ARG A C 1
ATOM 802 O O . ARG A 1 103 ? 33.340 32.712 6.467 1.00 8.48 102 ARG A O 1
ATOM 810 N N . THR A 1 104 ? 31.512 31.382 6.263 1.00 8.23 103 THR A N 1
ATOM 811 C CA . THR A 1 104 ? 30.827 32.339 5.401 1.00 10.09 103 THR A CA 1
ATOM 812 C C . THR A 1 104 ? 30.462 33.588 6.190 1.00 8.79 103 THR A C 1
ATOM 813 O O . THR A 1 104 ? 31.070 34.642 6.016 1.00 14.43 103 THR A O 1
ATOM 817 N N . HIS A 1 105 ? 29.548 33.490 7.158 1.00 6.81 104 HIS A N 1
ATOM 818 C CA . HIS A 1 105 ? 29.011 34.670 7.827 1.00 10.05 104 HIS A CA 1
ATOM 819 C C . HIS A 1 105 ? 30.049 35.469 8.589 1.00 11.51 104 HIS A C 1
ATOM 820 O O . HIS A 1 105 ? 29.968 36.706 8.608 1.00 10.68 104 HIS A O 1
ATOM 827 N N . ASP A 1 106 ? 30.999 34.746 9.209 1.00 14.18 105 ASP A N 1
ATOM 828 C CA . ASP A 1 106 ? 32.031 35.353 10.047 1.00 16.03 105 ASP A CA 1
ATOM 829 C C . ASP A 1 106 ? 32.865 36.350 9.240 1.00 19.24 105 ASP A C 1
ATOM 830 O O . ASP A 1 106 ? 33.394 37.294 9.842 1.00 18.87 105 ASP A O 1
ATOM 835 N N . LYS A 1 107 ? 32.956 36.136 7.901 1.00 18.34 106 LYS A N 1
ATOM 836 C CA . LYS A 1 107 ? 33.602 37.081 7.008 1.00 19.40 106 LYS A CA 1
ATOM 837 C C . LYS A 1 107 ? 32.970 38.463 7.089 1.00 23.84 106 LYS A C 1
ATOM 838 O O . LYS A 1 107 ? 33.555 39.350 7.719 1.00 21.88 106 LYS A O 1
ATOM 844 N N . ASN A 1 108 ? 31.763 38.643 6.515 1.00 25.03 107 ASN A N 1
ATOM 845 C CA . ASN A 1 108 ? 31.197 39.979 6.305 1.00 25.54 107 ASN A CA 1
ATOM 846 C C . ASN A 1 108 ? 31.163 40.893 7.495 1.00 24.04 107 ASN A C 1
ATOM 847 O O . ASN A 1 108 ? 31.809 41.940 7.477 1.00 29.06 107 ASN A O 1
ATOM 852 N N . HIS A 1 109 ? 30.279 40.563 8.427 1.00 22.94 108 HIS A N 1
ATOM 853 C CA . HIS A 1 109 ? 30.069 41.169 9.729 1.00 25.86 108 HIS A CA 1
ATOM 854 C C . HIS A 1 109 ? 28.613 40.897 10.037 1.00 27.56 108 HIS A C 1
ATOM 855 O O . HIS A 1 109 ? 27.698 41.689 9.803 1.00 22.94 108 HIS A O 1
ATOM 862 N N . VAL A 1 110 ? 28.484 39.635 10.464 1.00 27.55 109 VAL A N 1
ATOM 863 C CA . VAL A 1 110 ? 27.248 39.018 10.929 1.00 23.14 109 VAL A CA 1
ATOM 864 C C . VAL A 1 110 ? 27.647 38.716 12.364 1.00 21.23 109 VAL A C 1
ATOM 865 O O . VAL A 1 110 ? 28.690 38.083 12.618 1.00 21.20 109 VAL A O 1
ATOM 869 N N . GLY A 1 111 ? 26.845 39.206 13.307 1.00 21.42 110 GLY A N 1
ATOM 870 C CA . GLY A 1 111 ? 27.127 38.994 14.701 1.00 20.20 110 GLY A CA 1
ATOM 871 C C . GLY A 1 111 ? 25.827 38.909 15.446 1.00 21.24 110 GLY A C 1
ATOM 872 O O . GLY A 1 111 ? 24.748 38.838 14.851 1.00 24.88 110 GLY A O 1
ATOM 873 N N . LYS A 1 112 ? 25.971 39.096 16.754 1.00 20.48 111 LYS A N 1
ATOM 874 C CA . LYS A 1 112 ? 24.867 38.946 17.699 1.00 23.26 111 LYS A CA 1
ATOM 875 C C . LYS A 1 112 ? 23.702 39.898 17.438 1.00 23.50 111 LYS A C 1
ATOM 876 O O . LYS A 1 112 ? 22.560 39.555 17.769 1.00 24.91 111 LYS A O 1
ATOM 882 N N . LYS A 1 113 ? 23.967 41.071 16.819 1.00 19.00 112 LYS A N 1
ATOM 883 C CA . LYS A 1 113 ? 22.872 41.972 16.474 1.00 15.32 112 LYS A CA 1
ATOM 884 C C . LYS A 1 113 ? 22.100 41.269 15.367 1.00 14.12 112 LYS A C 1
ATOM 885 O O . LYS A 1 113 ? 21.050 40.693 15.655 1.00 18.99 112 LYS A O 1
ATOM 891 N N . ASN A 1 114 ? 22.630 41.199 14.146 1.00 13.52 113 ASN A N 1
ATOM 892 C CA . ASN A 1 114 ? 21.899 40.587 13.052 1.00 18.56 113 ASN A CA 1
ATOM 893 C C . ASN A 1 114 ? 21.201 39.266 13.323 1.00 17.73 113 ASN A C 1
ATOM 894 O O . ASN A 1 114 ? 20.090 39.034 12.806 1.00 15.52 113 ASN A O 1
ATOM 899 N N . TYR A 1 115 ? 21.769 38.424 14.196 1.00 15.89 114 TYR A N 1
ATOM 900 C CA . TYR A 1 115 ? 21.091 37.174 14.514 1.00 18.82 114 TYR A CA 1
ATOM 901 C C . TYR A 1 115 ? 19.740 37.397 15.201 1.00 20.60 114 TYR A C 1
ATOM 902 O O . TYR A 1 115 ? 18.768 36.736 14.790 1.00 25.39 114 TYR A O 1
ATOM 911 N N . ASP A 1 116 ? 19.508 38.332 16.149 1.00 19.64 115 ASP A N 1
ATOM 912 C CA . ASP A 1 116 ? 18.164 38.399 16.722 1.00 16.31 115 ASP A CA 1
ATOM 913 C C . ASP A 1 116 ? 17.175 39.221 15.900 1.00 18.29 115 ASP A C 1
ATOM 914 O O . ASP A 1 116 ? 16.308 39.983 16.361 1.00 20.95 115 ASP A O 1
ATOM 919 N N . LEU A 1 117 ? 17.345 39.060 14.596 1.00 16.63 116 LEU A N 1
ATOM 920 C CA . LEU A 1 117 ? 16.360 39.546 13.678 1.00 15.86 116 LEU A CA 1
ATOM 921 C C . LEU A 1 117 ? 15.716 38.235 13.259 1.00 17.27 116 LEU A C 1
ATOM 922 O O . LEU A 1 117 ? 14.589 37.952 13.699 1.00 16.20 116 LEU A O 1
ATOM 927 N N . PHE A 1 118 ? 16.522 37.376 12.598 1.00 15.44 117 PHE A N 1
ATOM 928 C CA . PHE A 1 118 ? 16.104 36.087 12.037 1.00 11.01 117 PHE A CA 1
ATOM 929 C C . PHE A 1 118 ? 15.289 35.309 13.053 1.00 7.70 117 PHE A C 1
ATOM 930 O O . PHE A 1 118 ? 14.096 35.089 12.873 1.00 2.52 117 PHE A O 1
ATOM 938 N N . GLY A 1 119 ? 15.909 35.035 14.189 1.00 11.65 118 GLY A N 1
ATOM 939 C CA . GLY A 1 119 ? 15.318 34.219 15.242 1.00 21.84 118 GLY A CA 1
ATOM 940 C C . GLY A 1 119 ? 14.076 34.701 15.970 1.00 25.67 118 GLY A C 1
ATOM 941 O O . GLY A 1 119 ? 13.581 33.922 16.783 1.00 31.66 118 GLY A O 1
ATOM 942 N N . L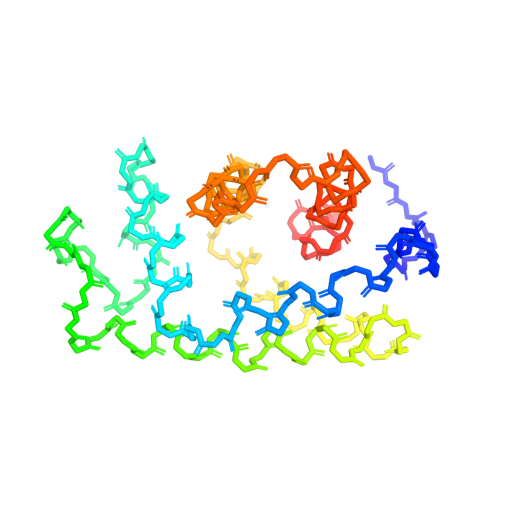YS A 1 120 ? 13.547 35.917 15.790 1.00 25.39 119 LYS A N 1
ATOM 943 C CA . LYS A 1 120 ? 12.290 36.280 16.419 1.00 19.67 119 LYS A CA 1
ATOM 944 C C . LYS A 1 120 ? 11.348 36.531 15.254 1.00 19.41 119 LYS A C 1
ATOM 945 O O . LYS A 1 120 ? 10.135 36.485 15.402 1.00 17.12 119 LYS A O 1
ATOM 951 N N . VAL A 1 121 ? 11.798 36.737 14.018 1.00 22.64 120 VAL A N 1
ATOM 952 C CA . VAL A 1 121 ? 10.890 36.853 12.875 1.00 25.53 120 VAL A CA 1
ATOM 953 C C . VAL A 1 121 ? 10.440 35.423 12.526 1.00 25.11 120 VAL A C 1
ATOM 954 O O . VAL A 1 121 ? 9.318 35.150 12.109 1.00 25.30 120 VAL A O 1
ATOM 958 N N . LEU A 1 122 ? 11.307 34.456 12.795 1.00 24.91 121 LEU A N 1
ATOM 959 C CA . LEU A 1 122 ? 11.046 33.028 12.717 1.00 24.62 121 LEU A CA 1
ATOM 960 C C . LEU A 1 122 ? 9.953 32.661 13.728 1.00 20.79 121 LEU A C 1
ATOM 961 O O . LEU A 1 122 ? 9.100 31.795 13.520 1.00 21.49 121 LEU A O 1
ATOM 966 N N . MET A 1 123 ? 9.896 33.400 14.830 1.00 18.61 122 MET A N 1
ATOM 967 C CA . MET A 1 123 ? 8.912 33.131 15.840 1.00 18.82 122 MET A CA 1
ATOM 968 C C . MET A 1 123 ? 7.558 33.565 15.318 1.00 18.10 122 MET A C 1
ATOM 969 O O . MET A 1 123 ? 6.569 32.864 15.448 1.00 19.84 122 MET A O 1
ATOM 974 N N . GLU A 1 124 ? 7.517 34.664 14.596 1.00 20.70 123 GLU A N 1
ATOM 975 C CA . GLU A 1 124 ? 6.314 35.239 14.012 1.00 23.57 123 GLU A CA 1
ATOM 976 C C . GLU A 1 124 ? 5.798 34.362 12.856 1.00 23.90 123 GLU A C 1
ATOM 977 O O . GLU A 1 124 ? 4.589 34.224 12.650 1.00 25.72 123 GLU A O 1
ATOM 983 N N . ALA A 1 125 ? 6.673 33.736 12.062 1.00 19.97 124 ALA A N 1
ATOM 984 C CA . ALA A 1 125 ? 6.260 32.861 10.970 1.00 18.17 124 ALA A CA 1
ATOM 985 C C . ALA A 1 125 ? 5.405 31.680 11.448 1.00 16.18 124 ALA A C 1
ATOM 986 O O . ALA A 1 125 ? 4.427 31.222 10.841 1.00 16.42 124 ALA A O 1
ATOM 988 N N . ILE A 1 126 ? 5.794 31.244 12.644 1.00 12.12 125 ILE A N 1
ATOM 989 C CA . ILE A 1 126 ? 5.192 30.150 13.362 1.00 12.23 125 ILE A CA 1
ATOM 990 C C . ILE A 1 126 ? 3.823 30.569 13.906 1.00 13.14 125 ILE A C 1
ATOM 991 O O . ILE A 1 126 ? 3.027 29.718 14.269 1.00 14.45 125 ILE A O 1
ATOM 996 N N . LYS A 1 127 ? 3.483 31.859 13.948 1.00 15.84 126 LYS A N 1
ATOM 997 C CA . LYS A 1 127 ? 2.188 32.333 14.423 1.00 17.32 126 LYS A CA 1
ATOM 998 C C . LYS A 1 127 ? 1.173 32.196 13.292 1.00 19.75 126 LYS A C 1
ATOM 999 O O . LYS A 1 127 ? 0.012 31.812 13.475 1.00 16.69 126 LYS A O 1
ATOM 1005 N N . ALA A 1 128 ? 1.589 32.520 12.072 1.00 15.93 127 ALA A N 1
ATOM 1006 C CA . ALA A 1 128 ? 0.689 32.439 10.951 1.00 15.49 127 ALA A CA 1
ATOM 1007 C C . ALA A 1 128 ? 0.212 31.010 10.720 1.00 15.09 127 ALA A C 1
ATOM 1008 O O . ALA A 1 128 ? -0.784 30.775 10.026 1.00 14.38 127 ALA A O 1
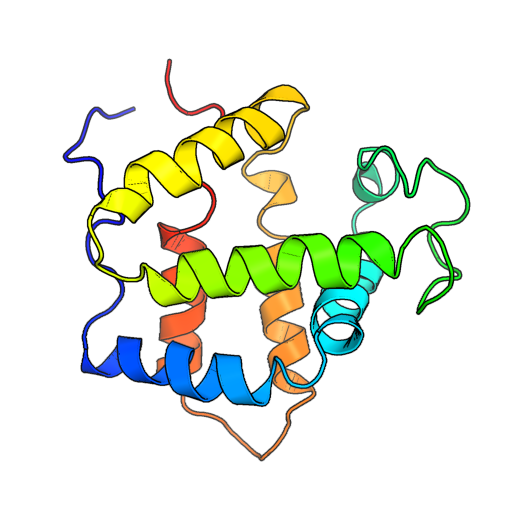ATOM 1010 N N . GLU A 1 129 ? 0.885 30.013 11.307 1.00 17.28 128 GLU A N 1
ATOM 1011 C CA . GLU A 1 129 ? 0.388 28.650 11.228 1.00 22.45 128 GLU A CA 1
ATOM 1012 C C . GLU A 1 129 ? -0.360 28.520 12.558 1.00 23.82 128 GLU A C 1
ATOM 1013 O O . GLU A 1 129 ? 0.013 27.818 13.503 1.00 25.05 128 GLU A O 1
ATOM 1019 N N . LEU A 1 130 ? -1.448 29.294 12.586 1.00 26.06 129 LEU A N 1
ATOM 1020 C CA . LEU A 1 130 ? -2.313 29.346 13.736 1.00 21.86 129 LEU A CA 1
ATOM 1021 C C . LEU A 1 130 ? -3.297 28.225 13.533 1.00 21.21 129 LEU A C 1
ATOM 1022 O O . LEU A 1 130 ? -4.288 28.320 12.800 1.00 15.73 129 LEU A O 1
ATOM 1027 N N . GLY A 1 131 ? -2.911 27.120 14.156 1.00 23.45 130 GLY A N 1
ATOM 1028 C CA . GLY A 1 131 ? -3.746 25.939 14.231 1.00 24.92 130 GLY A CA 1
ATOM 1029 C C . GLY A 1 131 ? -3.952 25.869 15.710 1.00 24.03 130 GLY A C 1
ATOM 1030 O O . GLY A 1 131 ? -3.672 24.869 16.346 1.00 24.70 130 GLY A O 1
ATOM 1031 N N . VAL A 1 132 ? -4.429 26.998 16.241 1.00 23.52 131 VAL A N 1
ATOM 1032 C CA . VAL A 1 132 ? -4.569 27.232 17.678 1.00 24.62 131 VAL A CA 1
ATOM 1033 C C . VAL A 1 132 ? -3.207 27.132 18.420 1.00 21.88 131 VAL A C 1
ATOM 1034 O O . VAL A 1 132 ? -2.138 27.082 17.816 1.00 20.26 131 VAL A O 1
ATOM 1038 N N . GLY A 1 133 ? -3.202 27.298 19.726 1.00 19.59 132 GLY A N 1
ATOM 1039 C CA . GLY A 1 133 ? -1.998 27.329 20.547 1.00 22.32 132 GLY A CA 1
ATOM 1040 C C . GLY A 1 133 ? -1.139 26.065 20.636 1.00 23.07 132 GLY A C 1
ATOM 1041 O O . GLY A 1 133 ? -1.298 25.195 21.505 1.00 24.05 132 GLY A O 1
ATOM 1042 N N . PHE A 1 134 ? -0.220 26.060 19.678 1.00 21.04 133 PHE A N 1
ATOM 1043 C CA . PHE A 1 134 ? 0.892 25.130 19.576 1.00 17.34 133 PHE A CA 1
ATOM 1044 C C . PHE A 1 134 ? 1.643 25.276 20.906 1.00 15.28 133 PHE A C 1
ATOM 1045 O O . PHE A 1 134 ? 1.930 26.384 21.391 1.00 12.52 133 PHE A O 1
ATOM 1053 N N . THR A 1 135 ? 1.982 24.121 21.471 1.00 13.93 134 THR A N 1
ATOM 1054 C CA . THR A 1 135 ? 2.476 24.062 22.832 1.00 10.81 134 THR A CA 1
ATOM 1055 C C . THR A 1 135 ? 3.734 24.855 23.154 1.00 9.93 134 THR A C 1
ATOM 1056 O O . THR A 1 135 ? 4.650 25.067 22.341 1.00 15.27 134 THR A O 1
ATOM 1060 N N . LYS A 1 136 ? 3.777 25.229 24.435 1.00 9.22 135 LYS A N 1
ATOM 1061 C CA . LYS A 1 136 ? 4.877 26.014 24.924 1.00 16.03 135 LYS A CA 1
ATOM 1062 C C . LYS A 1 136 ? 6.185 25.229 24.860 1.00 24.96 135 LYS A C 1
ATOM 1063 O O . LYS A 1 136 ? 7.244 25.856 24.849 1.00 31.74 135 LYS A O 1
ATOM 1069 N N . GLN A 1 137 ? 6.165 23.889 24.717 1.00 29.26 136 GLN A N 1
ATOM 1070 C CA . GLN A 1 137 ? 7.406 23.149 24.493 1.00 27.98 136 GLN A CA 1
ATOM 1071 C C . GLN A 1 137 ? 7.985 23.548 23.134 1.00 25.47 136 GLN A C 1
ATOM 1072 O O . GLN A 1 137 ? 9.209 23.641 23.112 1.00 23.53 136 GLN A O 1
ATOM 1078 N N . VAL A 1 138 ? 7.269 23.832 22.025 1.00 21.83 137 VAL A N 1
ATOM 1079 C CA . VAL A 1 138 ? 7.903 24.377 20.824 1.00 20.88 137 VAL A CA 1
ATOM 1080 C C . VAL A 1 138 ? 8.316 25.798 21.248 1.00 22.02 137 VAL A C 1
ATOM 1081 O O . VAL A 1 138 ? 9.480 26.188 21.022 1.00 27.15 137 VAL A O 1
ATOM 1085 N N . HIS A 1 139 ? 7.478 26.598 21.944 1.00 20.69 138 HIS A N 1
ATOM 1086 C CA . HIS A 1 139 ? 7.959 27.916 22.354 1.00 26.64 138 HIS A CA 1
ATOM 1087 C C . HIS A 1 139 ? 9.097 27.877 23.391 1.00 30.54 138 HIS A C 1
ATOM 1088 O O . HIS A 1 139 ? 9.528 28.924 23.891 1.00 34.71 138 HIS A O 1
ATOM 1095 N N . ASP A 1 140 ? 9.592 26.707 23.801 1.00 33.68 139 ASP A N 1
ATOM 1096 C CA . ASP A 1 140 ? 10.876 26.684 24.458 1.00 32.58 139 ASP A CA 1
ATOM 1097 C C . ASP A 1 140 ? 11.816 26.160 23.378 1.00 34.74 139 ASP A C 1
ATOM 1098 O O . ASP A 1 140 ? 12.742 26.856 22.957 1.00 38.08 139 ASP A O 1
ATOM 1103 N N . ALA A 1 141 ? 11.511 25.007 22.803 1.00 35.25 140 ALA A N 1
ATOM 1104 C CA . ALA A 1 141 ? 12.377 24.258 21.923 1.00 37.79 140 ALA A CA 1
ATOM 1105 C C . ALA A 1 141 ? 12.957 25.042 20.783 1.00 41.20 140 ALA A C 1
ATOM 1106 O O . ALA A 1 141 ? 14.183 25.168 20.741 1.00 46.76 140 ALA A O 1
ATOM 1108 N N . TRP A 1 142 ? 12.165 25.650 19.902 1.00 42.42 141 TRP A N 1
ATOM 1109 C CA . TRP A 1 142 ? 12.748 26.364 18.777 1.00 43.86 141 TRP A CA 1
ATOM 1110 C C . TRP A 1 142 ? 13.584 27.550 19.249 1.00 43.38 141 TRP A C 1
ATOM 1111 O O . TRP A 1 142 ? 14.624 27.876 18.653 1.00 43.27 141 TRP A O 1
ATOM 1122 N N . ALA A 1 143 ? 13.184 28.133 20.388 1.00 42.08 142 ALA A N 1
ATOM 1123 C CA . ALA A 1 143 ? 13.944 29.215 20.987 1.00 42.30 142 ALA A CA 1
ATOM 1124 C C . ALA A 1 143 ? 15.251 28.652 21.519 1.0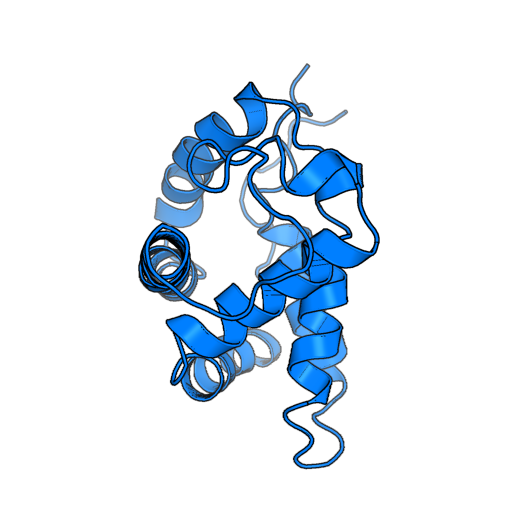0 43.50 142 ALA A C 1
ATOM 1125 O O . ALA A 1 143 ? 16.285 29.319 21.440 1.00 50.73 142 ALA A O 1
ATOM 1127 N N . LYS A 1 144 ? 15.247 27.392 21.981 1.00 41.85 143 LYS A N 1
ATOM 1128 C CA . LYS A 1 144 ? 16.414 26.716 22.534 1.00 36.30 143 LYS A CA 1
ATOM 1129 C C . LYS A 1 144 ? 17.314 26.273 21.383 1.00 35.36 143 LYS A C 1
ATOM 1130 O O . LYS A 1 144 ? 18.539 26.270 21.543 1.00 36.24 143 LYS A O 1
ATOM 1136 N N . THR A 1 145 ? 16.765 25.962 20.197 1.00 29.43 144 THR A N 1
ATOM 1137 C CA . THR A 1 145 ? 17.587 25.597 19.050 1.00 23.73 144 THR A CA 1
ATOM 1138 C C . THR A 1 145 ? 18.310 26.841 18.546 1.00 25.26 144 THR A C 1
ATOM 1139 O O . THR A 1 145 ? 19.544 26.802 18.524 1.00 26.58 144 THR A O 1
ATOM 1143 N N . PHE A 1 146 ? 17.621 27.951 18.181 1.00 24.82 145 PHE A N 1
ATOM 1144 C CA . PHE A 1 146 ? 18.262 29.161 17.649 1.00 24.85 145 PHE A CA 1
ATOM 1145 C C . PHE A 1 146 ? 19.285 29.723 18.615 1.00 23.03 145 PHE A C 1
ATOM 1146 O O . PHE A 1 146 ? 20.212 30.401 18.179 1.00 14.54 145 PHE A O 1
ATOM 1154 N N . ALA A 1 147 ? 19.101 29.408 19.898 1.00 21.64 146 ALA A N 1
ATOM 1155 C CA . ALA A 1 147 ? 20.075 29.706 20.905 1.00 26.25 146 ALA A CA 1
ATOM 1156 C C . ALA A 1 147 ? 21.252 28.742 20.806 1.00 28.53 146 ALA A C 1
ATOM 1157 O O . ALA A 1 147 ? 22.345 29.243 21.091 1.00 32.96 146 ALA A O 1
ATOM 1159 N N . ILE A 1 148 ? 21.210 27.434 20.446 1.00 27.38 147 ILE A N 1
ATOM 1160 C CA . ILE A 1 148 ? 22.482 26.684 20.324 1.00 28.68 147 ILE A CA 1
ATOM 1161 C C . ILE A 1 148 ? 22.973 26.295 18.902 1.00 27.41 147 ILE A C 1
ATOM 1162 O O . ILE A 1 148 ? 24.116 25.867 18.683 1.00 23.44 147 ILE A O 1
ATOM 1167 N N . VAL A 1 149 ? 22.191 26.435 17.842 1.00 30.11 148 VAL A N 1
ATOM 1168 C CA . VAL A 1 149 ? 22.652 26.029 16.525 1.00 30.61 148 VAL A CA 1
ATOM 1169 C C . VAL A 1 149 ? 23.210 27.214 15.736 1.00 32.20 148 VAL A C 1
ATOM 1170 O O . VAL A 1 149 ? 24.129 26.991 14.934 1.00 30.78 148 VAL A O 1
ATOM 1174 N N . GLN A 1 150 ? 22.755 28.470 15.965 1.00 31.35 149 GLN A N 1
ATOM 1175 C CA . GLN A 1 150 ? 23.202 29.655 15.223 1.00 31.21 149 GLN A CA 1
ATOM 1176 C C . GLN A 1 150 ? 24.718 29.702 15.217 1.00 27.98 149 GLN A C 1
ATOM 1177 O O . GLN A 1 150 ? 25.309 30.102 16.209 1.00 25.32 149 GLN A O 1
ATOM 1183 N N . GLY A 1 151 ? 25.362 29.161 14.170 1.00 27.52 150 GLY A N 1
ATOM 1184 C CA . GLY A 1 151 ? 26.827 29.100 14.003 1.00 23.64 150 GLY A CA 1
ATOM 1185 C C . GLY A 1 151 ? 27.605 28.779 15.276 1.00 17.37 150 GLY A C 1
ATOM 1186 O O . GLY A 1 151 ? 28.590 29.436 15.608 1.00 16.20 150 GLY A O 1
ATOM 1187 N N . VAL A 1 152 ? 27.102 27.774 15.987 1.00 15.32 151 VAL A N 1
ATOM 1188 C CA . VAL A 1 152 ? 27.459 27.363 17.342 1.00 17.29 151 VAL A CA 1
ATOM 1189 C C . VAL A 1 152 ? 27.958 28.510 18.241 1.00 17.98 151 VAL A C 1
ATOM 1190 O O . VAL A 1 152 ? 28.864 28.426 19.065 1.00 15.05 151 VAL A O 1
ATOM 1194 N N . LEU A 1 153 ? 27.271 29.637 18.063 1.00 19.66 152 LEU A N 1
ATOM 1195 C CA . LEU A 1 153 ? 27.443 30.917 18.731 1.00 22.32 152 LEU A CA 1
ATOM 1196 C C . LEU A 1 153 ? 28.722 31.677 18.411 1.00 24.14 152 LEU A C 1
ATOM 1197 O O . LEU A 1 153 ? 28.734 32.915 18.555 1.00 22.11 152 LEU A O 1
ATOM 1202 N N . ILE A 1 154 ? 29.761 31.007 17.909 1.00 25.26 153 ILE A N 1
ATOM 1203 C CA . ILE A 1 154 ? 31.069 31.615 17.852 1.00 27.54 153 ILE A CA 1
ATOM 1204 C C . ILE A 1 154 ? 31.294 32.673 16.809 1.00 30.16 153 ILE A C 1
ATOM 1205 O O . ILE A 1 154 ? 31.638 33.744 17.282 1.00 30.06 153 ILE A O 1
ATOM 1210 N N . THR A 1 155 ? 31.049 32.525 15.505 1.00 31.53 154 THR A N 1
ATOM 1211 C CA . THR A 1 155 ? 31.379 33.515 14.469 1.00 34.43 154 THR A CA 1
ATOM 1212 C C . THR A 1 155 ? 32.592 34.372 14.920 1.00 35.87 154 THR A C 1
ATOM 1213 O O . THR A 1 155 ? 33.675 33.815 15.094 1.00 30.28 154 THR A O 1
ATOM 1217 N N . LYS A 1 156 ? 32.526 35.665 15.243 1.00 40.74 155 LYS A N 1
ATOM 1218 C CA . LYS A 1 156 ? 33.632 36.372 15.861 1.00 41.65 155 LYS A CA 1
ATOM 1219 C C . LYS A 1 156 ? 33.234 36.234 17.335 1.00 42.54 155 LYS A C 1
ATOM 1220 O O . LYS A 1 156 ? 32.301 36.903 17.804 1.00 40.44 155 LYS A O 1
ATOM 1226 N N . HIS A 1 157 ? 33.777 35.191 17.966 1.00 40.96 156 HIS A N 1
ATOM 1227 C CA . HIS A 1 157 ? 33.762 35.017 19.422 1.00 35.94 156 HIS A CA 1
ATOM 1228 C C . HIS A 1 157 ? 35.065 34.335 19.833 1.00 30.78 156 HIS A C 1
ATOM 1229 O O . HIS A 1 157 ? 35.367 34.190 21.020 1.00 28.09 156 HIS A O 1
ATOM 1236 N N . ALA A 1 158 ? 35.863 33.912 18.852 1.00 26.90 157 ALA A N 1
ATOM 1237 C CA . ALA A 1 158 ? 37.147 33.302 19.099 1.00 23.60 157 ALA A CA 1
ATOM 1238 C C . ALA A 1 158 ? 38.153 34.441 19.079 1.00 20.44 157 ALA A C 1
ATOM 1239 O O . ALA A 1 158 ? 38.195 35.142 18.067 1.00 25.45 157 ALA A O 1
ATOM 1241 N N . SER A 1 159 ? 38.833 34.693 20.192 1.00 14.34 158 SER A N 1
ATOM 1242 C CA . SER A 1 159 ? 39.841 35.712 20.276 1.00 14.25 158 SER A CA 1
ATOM 1243 C C . SER A 1 159 ? 41.130 35.101 19.728 1.00 17.78 158 SER A C 1
ATOM 1244 O O . SER A 1 159 ? 41.215 34.894 18.516 1.00 17.43 158 SER A O 1
#

Nearest PDB structures (foldseek):
  1hlm-assembly1_A-2  TM=1.005E+00  e=2.323E-22  Molpadia arenicola
  6mv0-assembly1_A  TM=8.356E-01  e=8.385E-04  Physeter macrocephalus
  1hsy-assembly1_A  TM=8.503E-01  e=2.998E-03  Equus caballus
  1myf-assembly1_A  TM=8.077E-01  e=2.026E-03  Physeter macrocephalus
  3qqr-assembly2_B  TM=7.589E-01  e=4.025E-02  Parasponia andersonii

Solvent-accessible surface area: 10310 Å² total; per-residue (Å²): 133,85,146,105,74,137,106,9,96,53,21,25,73,98,83,34,39,93,62,4,130,51,20,10,79,114,18,32,101,120,96,35,9,26,2,1,42,2,9,30,67,16,12,119,124,20,114,62,5,9,187,32,59,113,76,14,58,47,157,60,62,74,128,30,107,65,69,219,125,8,84,62,30,1,68,182,43,1,49,80,41,44,49,30,23,102,35,23,103,64,162,70,15,40,127,49,4,49,88,58,24,152,79,62,62,136,84,124,32,25,138,180,39,30,99,27,50,7,130,18,5,27,76,20,16,95,88,86,145,69,120,71,83,75,176,45,12,106,72,0,18,40,93,13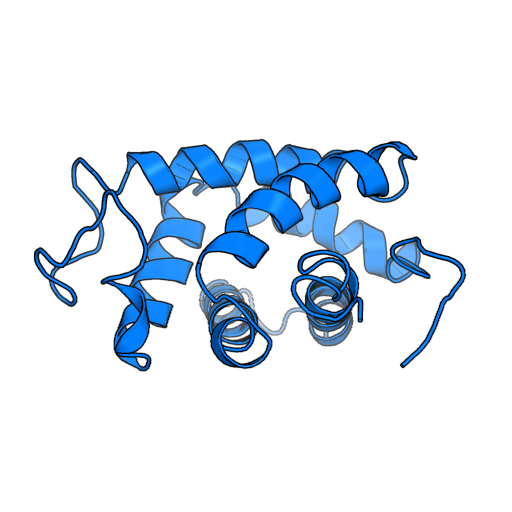,37,61,39,33,27,6,23,65,49,8,158,87,72,176

Sequence (158 aa):
GATQSFQSVGDLTPAEKDLIRSTWDQLMTHRTGFVADVFIRIFHNDPTAQRKFPQMAGLSPAELRTSRQMHAHAIRVSALMTTYIDEMDTEVLPELLATLTRTHDKNHVGKKNYDLFGKVLMEAIKAELGVGFTKQVHDAWAKTFAIVQGVLITKHAS

InterPro domains:
  IPR000971 Globin [PF00042] (38-152)
  IPR000971 Globin [PS01033] (12-158)
  IPR009050 Globin-like superfamily [SSF46458] (8-156)
  IPR012292 Globin/Protoglobin [G3DSA:1.10.490.10] (1-159)
  IPR044399 Myoglobin-like, M family globin domain [cd01040] (21-153)

Organism: Molpadia arenicola (NCBI:txid7698)